Protein AF-A0A2W6SLE8-F1 (afdb_monomer)

Sequence (62 aa):
MKEPQFYDPAERAREKQRARDKDEADLRSGKVTRDELAARNGFFSSVAISQGRIKFPGSFDG

Radius of gyration: 21.11 Å; Cα contacts (8 Å, |Δi|>4): 11; chains: 1; bounding box: 29×46×64 Å

Foldseek 3Di:
DDDPPPDDVVVVVVVVVVVVVVVVVCCVVVVADPVRVCCCVDPCVVPPPDDDDDDDDDDPPD

pLDDT: mean 79.67, std 12.86, range [46.41, 94.06]

Solvent-accessible surface area (backbone atoms only — not comparable to full-atom values): 4150 Å² total; per-residue (Å²): 133,84,75,82,78,77,85,50,69,68,59,52,51,52,53,54,49,54,51,50,56,49,52,52,50,33,45,73,70,62,78,39,52,73,66,59,50,48,49,65,70,36,94,58,49,87,52,86,77,70,93,76,80,89,75,76,80,73,82,86,87,125

Mean predicted aligned error: 11.85 Å

Structure (mmCIF, N/CA/C/O backbone):
data_AF-A0A2W6SLE8-F1
#
_entry.id   AF-A0A2W6SLE8-F1
#
loop_
_atom_site.group_PDB
_atom_site.id
_atom_site.type_symbol
_atom_site.label_atom_id
_atom_site.label_alt_id
_atom_site.label_comp_id
_atom_site.label_asym_id
_atom_site.label_entity_id
_atom_site.label_seq_id
_atom_site.pdbx_PDB_ins_code
_atom_site.Cartn_x
_atom_site.Cartn_y
_atom_site.Cartn_z
_atom_site.occupancy
_atom_site.B_iso_or_equiv
_atom_site.auth_seq_id
_atom_site.auth_comp_id
_atom_site.auth_asym_id
_atom_site.auth_atom_id
_atom_site.pdbx_PDB_model_num
ATOM 1 N N . MET A 1 1 ? -13.985 -14.322 -27.246 1.00 46.41 1 MET A N 1
ATOM 2 C CA . MET A 1 1 ? -13.072 -15.078 -26.361 1.00 46.41 1 MET A CA 1
ATOM 3 C C . MET A 1 1 ? -11.978 -14.108 -25.937 1.00 46.41 1 MET A C 1
ATOM 5 O O . MET A 1 1 ? -11.439 -13.460 -26.821 1.00 46.41 1 MET A O 1
ATOM 9 N N . LYS A 1 2 ? -11.737 -13.890 -24.635 1.00 56.53 2 LYS A N 1
ATOM 10 C CA . LYS A 1 2 ? -10.614 -13.045 -24.183 1.00 56.53 2 LYS A CA 1
ATOM 11 C C . LYS A 1 2 ? -9.346 -13.891 -24.270 1.00 56.53 2 LYS A C 1
ATOM 13 O O . LYS A 1 2 ? -9.314 -14.964 -23.675 1.00 56.53 2 LYS A O 1
ATOM 18 N N . GLU A 1 3 ? -8.365 -13.439 -25.040 1.00 56.94 3 GLU A N 1
ATOM 19 C CA . GLU A 1 3 ? -7.046 -14.073 -25.105 1.00 56.94 3 GLU A CA 1
ATOM 20 C C . GLU A 1 3 ? -6.420 -14.144 -23.699 1.00 56.94 3 GLU A C 1
ATOM 22 O O . GLU A 1 3 ? -6.687 -13.264 -22.868 1.00 56.94 3 GLU A O 1
ATOM 27 N N . PRO A 1 4 ? -5.625 -15.184 -23.389 1.00 61.34 4 PRO A N 1
ATOM 28 C CA . PRO A 1 4 ? -4.905 -15.237 -22.128 1.00 61.34 4 PRO A CA 1
ATOM 29 C C . PRO A 1 4 ? -3.902 -14.082 -22.110 1.00 61.34 4 PRO A C 1
ATOM 31 O O . PRO A 1 4 ? -2.947 -14.072 -22.880 1.00 61.34 4 PRO A O 1
ATOM 34 N N . GLN A 1 5 ? -4.138 -13.095 -21.242 1.00 71.94 5 GLN A N 1
ATOM 35 C CA . GLN A 1 5 ? -3.159 -12.051 -20.949 1.00 71.94 5 GLN A CA 1
ATOM 36 C C . GLN A 1 5 ? -1.879 -12.750 -20.486 1.00 71.94 5 GLN A C 1
ATOM 38 O O . GLN A 1 5 ? -1.847 -13.324 -19.394 1.00 71.94 5 GLN A O 1
ATOM 43 N N . PHE A 1 6 ? -0.854 -12.767 -21.337 1.00 75.06 6 PHE A N 1
ATOM 44 C CA . PHE A 1 6 ? 0.437 -13.332 -20.981 1.00 75.06 6 PHE A CA 1
ATOM 45 C C . PHE A 1 6 ? 0.972 -12.560 -19.779 1.00 75.06 6 PHE A C 1
ATOM 47 O O . PHE A 1 6 ? 1.075 -11.336 -19.798 1.00 75.06 6 PHE A O 1
ATOM 54 N N . TYR A 1 7 ? 1.256 -13.285 -18.701 1.00 79.62 7 TYR A N 1
ATOM 55 C CA . TYR A 1 7 ? 1.827 -12.689 -17.507 1.00 79.62 7 TYR A CA 1
ATOM 56 C C . TYR A 1 7 ? 3.257 -12.245 -17.817 1.00 79.62 7 TYR A C 1
ATOM 58 O O . TYR A 1 7 ? 4.136 -13.090 -17.975 1.00 79.62 7 TYR A O 1
ATOM 66 N N . ASP A 1 8 ? 3.482 -10.932 -17.894 1.00 86.62 8 ASP A N 1
ATOM 67 C CA . ASP A 1 8 ? 4.817 -10.345 -17.978 1.00 86.62 8 ASP A CA 1
ATOM 68 C C . ASP A 1 8 ? 5.304 -9.951 -16.565 1.00 86.62 8 ASP A C 1
ATOM 70 O O . ASP A 1 8 ? 4.787 -9.004 -15.952 1.00 86.62 8 ASP A O 1
ATOM 74 N N . PRO A 1 9 ? 6.317 -10.648 -16.014 1.00 88.19 9 PRO A N 1
ATOM 75 C CA . PRO A 1 9 ? 6.904 -10.300 -14.725 1.00 88.19 9 PRO A CA 1
ATOM 76 C C . PRO A 1 9 ? 7.470 -8.873 -14.673 1.00 88.19 9 PRO A C 1
ATOM 78 O O . PRO A 1 9 ? 7.441 -8.248 -13.609 1.00 88.19 9 PRO A O 1
ATOM 81 N N . ALA A 1 10 ? 7.980 -8.345 -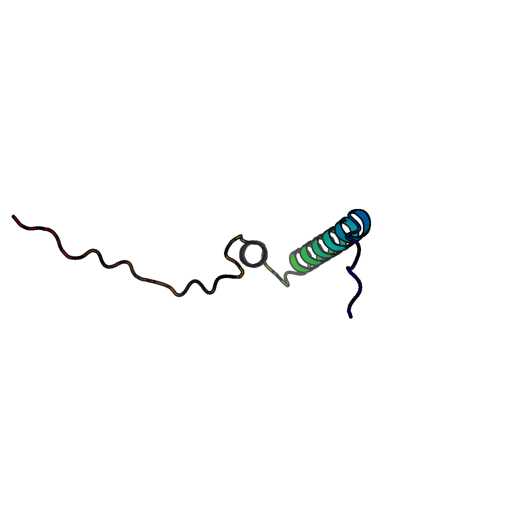15.790 1.00 90.06 10 ALA A N 1
ATOM 82 C CA . ALA A 1 10 ? 8.547 -7.004 -15.863 1.00 90.06 10 ALA A CA 1
ATOM 83 C C . ALA A 1 10 ? 7.456 -5.933 -15.756 1.00 90.06 10 ALA A C 1
ATOM 85 O O . ALA A 1 10 ? 7.620 -4.955 -15.018 1.00 90.06 10 ALA A O 1
ATOM 86 N N . GLU A 1 11 ? 6.316 -6.128 -16.420 1.00 86.88 11 GLU A N 1
ATOM 87 C CA . GLU A 1 11 ? 5.158 -5.246 -16.250 1.00 86.88 11 GLU A CA 1
ATOM 88 C C . GLU A 1 11 ? 4.619 -5.302 -14.823 1.00 86.88 11 GLU A C 1
ATOM 90 O O . GLU A 1 11 ? 4.386 -4.256 -14.209 1.00 86.88 11 GLU A O 1
ATOM 95 N N . ARG A 1 12 ? 4.528 -6.502 -14.239 1.00 87.62 12 ARG A N 1
ATOM 96 C CA . ARG A 1 12 ? 4.089 -6.667 -12.849 1.00 87.62 12 ARG A CA 1
ATOM 97 C C . ARG A 1 12 ? 5.020 -5.968 -11.856 1.00 87.62 12 ARG A C 1
ATOM 99 O O . ARG A 1 12 ? 4.553 -5.395 -10.869 1.00 87.62 12 ARG A O 1
ATOM 106 N N . ALA A 1 13 ? 6.329 -5.998 -12.098 1.00 91.00 13 ALA A N 1
ATOM 107 C CA . ALA A 1 13 ? 7.307 -5.291 -11.276 1.00 91.00 13 ALA A CA 1
ATOM 108 C C . ALA A 1 13 ? 7.123 -3.768 -11.363 1.00 91.00 13 ALA A C 1
ATOM 110 O O . ALA A 1 13 ? 7.110 -3.096 -10.330 1.00 91.00 13 ALA A O 1
ATOM 111 N N . ARG A 1 14 ? 6.910 -3.228 -12.571 1.00 91.81 14 ARG A N 1
ATOM 112 C CA . ARG A 1 14 ? 6.633 -1.796 -12.783 1.00 91.81 14 ARG A CA 1
ATOM 113 C C . ARG A 1 14 ? 5.350 -1.360 -12.083 1.00 91.81 14 ARG A C 1
ATOM 115 O O . ARG A 1 14 ? 5.332 -0.316 -11.439 1.00 91.81 14 ARG A O 1
ATOM 122 N N . GLU A 1 15 ? 4.292 -2.158 -12.179 1.00 89.81 15 GLU A N 1
ATOM 123 C CA . GLU A 1 15 ? 3.015 -1.892 -11.512 1.00 89.81 15 GLU A CA 1
ATOM 124 C C . GLU A 1 15 ? 3.177 -1.848 -9.986 1.00 89.81 15 GLU A C 1
ATOM 126 O O . GLU A 1 15 ? 2.747 -0.892 -9.341 1.00 89.81 15 GLU A O 1
ATOM 131 N N . LYS A 1 16 ? 3.878 -2.836 -9.412 1.00 90.81 16 LYS A N 1
ATOM 132 C CA . LYS A 1 16 ? 4.187 -2.853 -7.977 1.00 90.81 16 LYS A CA 1
ATOM 133 C C . LYS A 1 16 ? 5.027 -1.656 -7.548 1.00 90.81 16 LYS A C 1
ATOM 135 O O . LYS A 1 16 ? 4.793 -1.127 -6.466 1.00 90.81 16 LYS A O 1
ATOM 140 N N . GLN A 1 17 ? 5.994 -1.235 -8.362 1.00 92.88 17 GLN A N 1
ATOM 141 C CA . GLN A 1 17 ? 6.813 -0.074 -8.025 1.00 92.88 17 GLN A CA 1
ATOM 142 C C . GLN A 1 17 ? 5.972 1.204 -7.984 1.00 92.88 17 GLN A C 1
ATOM 144 O O . GLN A 1 17 ? 6.013 1.914 -6.987 1.00 92.88 17 GLN A O 1
ATOM 149 N N . ARG A 1 18 ? 5.109 1.429 -8.983 1.00 93.06 18 ARG A N 1
ATOM 150 C CA . ARG A 1 18 ? 4.184 2.578 -8.985 1.00 93.06 18 ARG A CA 1
ATOM 151 C C . ARG A 1 18 ? 3.266 2.597 -7.763 1.00 93.06 18 ARG A C 1
ATOM 153 O O . ARG A 1 18 ? 2.967 3.669 -7.246 1.00 93.06 18 ARG A O 1
ATOM 160 N N . ALA A 1 19 ? 2.806 1.429 -7.310 1.00 90.38 19 ALA A N 1
ATOM 161 C CA . ALA A 1 19 ? 1.992 1.329 -6.101 1.00 90.38 19 ALA A CA 1
ATOM 162 C C . ALA A 1 19 ? 2.776 1.774 -4.854 1.00 90.38 19 ALA A C 1
ATOM 164 O O . ALA A 1 19 ? 2.266 2.567 -4.071 1.00 90.38 19 ALA A O 1
ATOM 165 N N . ARG A 1 20 ? 4.039 1.345 -4.718 1.00 91.69 20 ARG A N 1
ATOM 166 C CA . ARG A 1 20 ? 4.916 1.762 -3.610 1.00 91.69 20 ARG A CA 1
ATOM 167 C C . ARG A 1 20 ? 5.189 3.263 -3.615 1.00 91.69 20 ARG A C 1
ATOM 169 O O . ARG A 1 20 ? 5.102 3.885 -2.564 1.00 91.69 20 ARG A O 1
ATOM 176 N N . ASP A 1 21 ? 5.472 3.837 -4.783 1.00 94.06 21 ASP A N 1
ATOM 177 C CA . ASP A 1 21 ? 5.745 5.273 -4.914 1.00 94.06 21 ASP A CA 1
ATOM 178 C C . ASP A 1 21 ? 4.512 6.105 -4.506 1.00 94.06 21 ASP A C 1
ATOM 180 O O . ASP A 1 21 ? 4.625 7.150 -3.862 1.00 94.06 21 ASP A O 1
ATOM 184 N N . LYS A 1 22 ? 3.309 5.618 -4.841 1.00 91.75 22 LYS A N 1
ATOM 185 C CA . LYS A 1 22 ? 2.047 6.233 -4.422 1.00 91.75 22 LYS A CA 1
ATOM 186 C C . LYS A 1 22 ? 1.834 6.127 -2.913 1.00 91.75 22 LYS A C 1
ATOM 188 O O . LYS A 1 22 ? 1.509 7.134 -2.289 1.00 91.75 22 LYS A O 1
ATOM 193 N N . ASP A 1 23 ? 2.034 4.945 -2.338 1.00 91.44 23 ASP A N 1
ATOM 194 C CA . ASP A 1 23 ? 1.904 4.730 -0.895 1.00 91.44 23 ASP A CA 1
ATOM 195 C C . ASP A 1 23 ? 2.875 5.631 -0.114 1.00 91.44 23 ASP A C 1
ATOM 197 O O . ASP A 1 23 ? 2.498 6.235 0.890 1.00 91.44 23 ASP A O 1
ATOM 201 N N . GLU A 1 24 ? 4.109 5.798 -0.600 1.00 92.62 24 GLU A N 1
ATOM 202 C CA . GLU A 1 24 ? 5.090 6.713 -0.012 1.00 92.62 24 GLU A CA 1
ATOM 203 C C . GLU A 1 24 ? 4.642 8.181 -0.097 1.00 92.62 24 GLU A C 1
ATOM 205 O O . GLU A 1 24 ? 4.747 8.923 0.885 1.00 92.62 24 GLU A O 1
ATOM 210 N N . ALA A 1 25 ? 4.092 8.607 -1.237 1.00 93.00 25 ALA A N 1
ATOM 211 C CA . ALA A 1 25 ? 3.546 9.953 -1.393 1.00 93.00 25 ALA A CA 1
ATOM 212 C C . ALA A 1 25 ? 2.335 10.201 -0.472 1.00 93.00 25 ALA A C 1
ATOM 214 O O . ALA A 1 25 ? 2.206 11.285 0.110 1.00 93.00 25 ALA A O 1
ATOM 215 N N . ASP A 1 26 ? 1.464 9.207 -0.299 1.00 91.62 26 ASP A N 1
ATOM 216 C CA . ASP A 1 26 ? 0.294 9.287 0.579 1.00 91.62 26 ASP A CA 1
ATOM 217 C C . ASP A 1 26 ? 0.702 9.317 2.0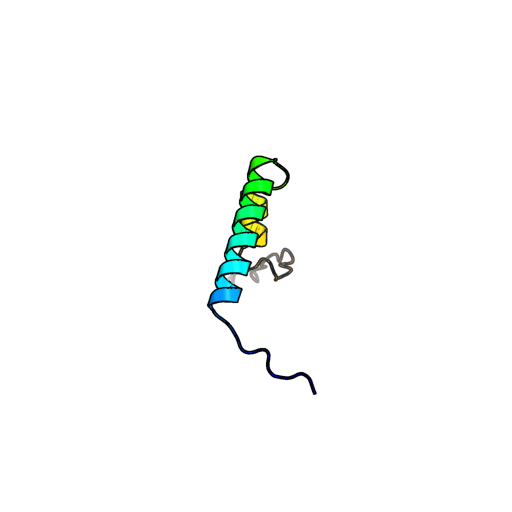64 1.00 91.62 26 ASP A C 1
ATOM 219 O O . ASP A 1 26 ? 0.142 10.106 2.830 1.00 91.62 26 ASP A O 1
ATOM 223 N N . LEU A 1 27 ? 1.742 8.567 2.454 1.00 92.62 27 LEU A N 1
ATOM 224 C CA . LEU A 1 27 ? 2.354 8.649 3.786 1.00 92.62 27 LEU A CA 1
ATOM 225 C C . LEU A 1 27 ? 2.982 10.027 4.036 1.00 92.62 27 LEU A C 1
ATOM 227 O O . LEU A 1 27 ? 2.752 10.640 5.077 1.00 92.62 27 LEU A O 1
ATOM 231 N N . ARG A 1 28 ? 3.768 10.540 3.080 1.00 93.19 28 ARG A N 1
ATOM 232 C CA . ARG A 1 28 ? 4.465 11.829 3.215 1.00 93.19 28 ARG A CA 1
ATOM 233 C C . ARG A 1 28 ? 3.502 13.012 3.254 1.00 93.19 28 ARG A C 1
ATOM 235 O O . ARG A 1 28 ? 3.768 13.991 3.943 1.00 93.19 28 ARG A O 1
ATOM 242 N N . SER A 1 29 ? 2.400 12.928 2.513 1.00 93.31 29 SER A N 1
ATOM 243 C CA . SER A 1 29 ? 1.348 13.949 2.519 1.00 93.31 29 SER A CA 1
ATOM 244 C C . SER A 1 29 ? 0.386 13.829 3.705 1.00 93.31 29 SER A C 1
ATOM 246 O O . SER A 1 29 ? -0.477 14.689 3.860 1.00 93.31 29 SER A O 1
ATOM 248 N N . GLY A 1 30 ? 0.517 12.790 4.538 1.00 89.75 30 GLY A N 1
ATOM 249 C CA . GLY A 1 30 ? -0.365 12.549 5.681 1.00 89.75 30 GLY A CA 1
ATOM 250 C C . GLY A 1 30 ? -1.781 12.116 5.297 1.00 89.75 30 GLY A C 1
ATOM 251 O O . GLY A 1 30 ? -2.658 12.087 6.154 1.00 89.75 30 GLY A O 1
ATOM 252 N N . LYS A 1 31 ? -2.023 11.776 4.024 1.00 90.19 31 LYS A N 1
ATOM 253 C CA . LYS A 1 31 ? -3.323 11.282 3.540 1.00 90.19 31 LYS A CA 1
ATOM 254 C C . LYS A 1 31 ? -3.674 9.910 4.101 1.00 90.19 31 LYS A C 1
ATOM 256 O O . LYS A 1 31 ? -4.849 9.562 4.170 1.00 90.19 31 LYS A O 1
ATOM 261 N N . VAL A 1 32 ? -2.655 9.116 4.414 1.00 90.44 32 VAL A N 1
ATOM 262 C CA . VAL A 1 32 ? -2.781 7.776 4.979 1.00 90.44 32 VAL A CA 1
ATOM 263 C C . VAL A 1 32 ? -1.723 7.638 6.063 1.00 90.44 32 VAL A C 1
ATOM 265 O O . VAL A 1 32 ? -0.572 8.031 5.878 1.00 90.44 32 VAL A O 1
ATOM 268 N N . THR A 1 33 ? -2.105 7.084 7.203 1.00 90.06 33 THR A N 1
ATOM 269 C CA . THR A 1 33 ? -1.178 6.734 8.281 1.00 90.06 33 THR A CA 1
ATOM 270 C C . THR A 1 33 ? -0.522 5.378 8.022 1.00 90.06 33 THR A C 1
ATOM 272 O O . THR A 1 33 ? -1.005 4.557 7.241 1.00 90.06 33 THR A O 1
ATOM 275 N N . ARG A 1 34 ? 0.592 5.096 8.708 1.00 87.38 34 ARG A N 1
ATOM 276 C CA . ARG A 1 34 ? 1.251 3.783 8.600 1.00 87.38 34 ARG A CA 1
ATOM 277 C C . ARG A 1 34 ? 0.329 2.631 9.003 1.00 87.38 34 ARG A C 1
ATOM 279 O O . ARG A 1 34 ? 0.356 1.599 8.338 1.00 87.38 34 ARG A O 1
ATOM 286 N N . ASP A 1 35 ? -0.497 2.824 10.027 1.00 85.06 35 ASP A N 1
ATOM 287 C CA . ASP A 1 35 ? -1.416 1.794 10.519 1.00 85.06 35 ASP A CA 1
ATOM 288 C C . ASP A 1 35 ? -2.543 1.519 9.520 1.00 85.06 35 ASP A C 1
ATOM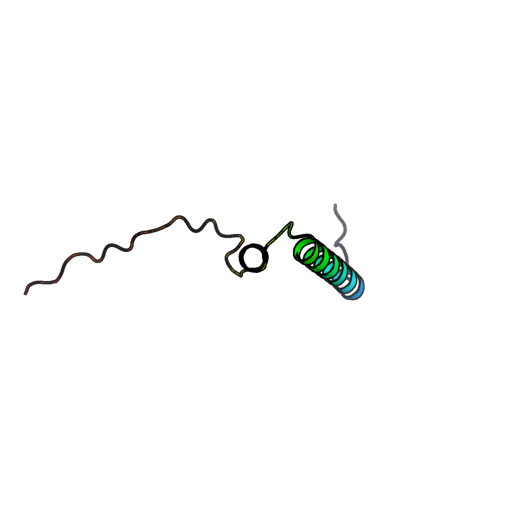 290 O O . ASP A 1 35 ? -2.864 0.364 9.249 1.00 85.06 35 ASP A O 1
ATOM 294 N N . GLU A 1 36 ? -3.092 2.558 8.888 1.00 85.62 36 GLU A N 1
ATOM 295 C CA . GLU A 1 36 ? -4.087 2.401 7.823 1.00 85.62 36 GLU A CA 1
ATOM 296 C C . GLU A 1 36 ? -3.501 1.713 6.589 1.00 85.62 36 GLU A C 1
ATOM 298 O O . GLU A 1 36 ? -4.153 0.858 5.984 1.00 85.62 36 GLU A O 1
ATOM 303 N N . LEU A 1 37 ? -2.264 2.051 6.214 1.00 87.69 37 LEU A N 1
ATOM 304 C CA . LEU A 1 37 ? -1.584 1.393 5.103 1.00 87.69 37 LEU A CA 1
ATOM 305 C C . LEU A 1 37 ? -1.304 -0.086 5.418 1.00 87.69 37 LEU A C 1
ATOM 307 O O . LEU A 1 37 ? -1.530 -0.953 4.574 1.00 87.69 37 LEU A O 1
ATOM 311 N N . ALA A 1 38 ? -0.871 -0.390 6.643 1.00 85.00 38 ALA A N 1
ATOM 312 C CA . ALA A 1 38 ? -0.678 -1.759 7.109 1.00 85.00 38 ALA A CA 1
ATOM 313 C C . ALA A 1 38 ? -1.999 -2.543 7.140 1.00 85.00 38 ALA A C 1
ATOM 315 O O . ALA A 1 38 ? -2.033 -3.693 6.706 1.00 85.00 38 ALA A O 1
ATOM 316 N N . ALA A 1 39 ? -3.099 -1.920 7.573 1.00 84.19 39 ALA A N 1
ATOM 317 C CA . ALA A 1 39 ? -4.424 -2.533 7.573 1.00 84.19 39 ALA A CA 1
ATOM 318 C C . ALA A 1 39 ? -4.905 -2.873 6.152 1.00 84.19 39 ALA A C 1
ATOM 320 O O . ALA A 1 39 ? -5.455 -3.951 5.934 1.00 84.19 39 ALA A O 1
ATOM 321 N N . ARG A 1 40 ? -4.647 -1.998 5.169 1.00 84.62 40 ARG A N 1
ATOM 322 C CA . ARG A 1 40 ? -4.979 -2.232 3.749 1.00 84.62 40 ARG A CA 1
ATOM 323 C C . ARG A 1 40 ? -4.123 -3.316 3.098 1.00 84.62 40 ARG A C 1
ATOM 325 O O . ARG A 1 40 ? -4.623 -4.052 2.258 1.00 84.62 40 ARG A O 1
ATOM 332 N N . ASN A 1 41 ? -2.854 -3.417 3.484 1.00 84.81 41 ASN A N 1
ATOM 333 C CA . ASN A 1 41 ? -1.917 -4.403 2.937 1.00 84.81 41 ASN A CA 1
ATOM 334 C C . ASN A 1 41 ? -1.908 -5.730 3.713 1.00 84.81 41 ASN A C 1
ATOM 336 O O . ASN A 1 41 ? -1.260 -6.691 3.294 1.00 84.81 41 ASN A O 1
ATOM 340 N N . GLY A 1 42 ? -2.603 -5.792 4.848 1.00 82.62 42 GLY A N 1
ATOM 341 C CA . GLY A 1 42 ? -2.661 -6.970 5.699 1.00 82.62 42 GLY A CA 1
A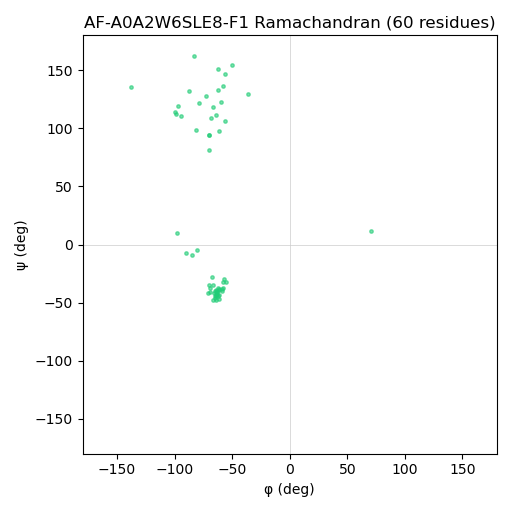TOM 342 C C . GLY A 1 42 ? -3.288 -8.171 4.995 1.00 82.62 42 GLY A C 1
ATOM 343 O O . GLY A 1 42 ? -4.166 -8.033 4.144 1.00 82.62 42 GLY A O 1
ATOM 344 N N . PHE A 1 43 ? -2.874 -9.371 5.402 1.00 78.56 43 PHE A N 1
ATOM 345 C CA . PHE A 1 43 ? -3.370 -10.641 4.857 1.00 78.56 43 PHE A CA 1
ATOM 346 C C . PHE A 1 43 ? -4.902 -10.779 4.936 1.00 78.56 43 PHE A C 1
ATOM 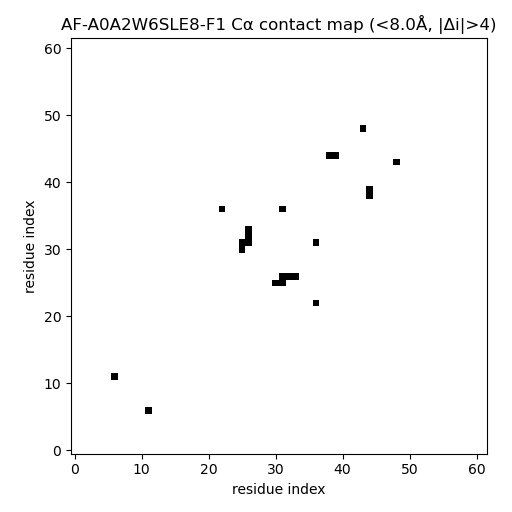348 O O . PHE A 1 43 ? -5.521 -11.362 4.053 1.00 78.56 43 PHE A O 1
ATOM 355 N N . PHE A 1 44 ? -5.517 -10.194 5.967 1.00 78.44 44 PHE A N 1
ATOM 356 C CA . PHE A 1 44 ? -6.965 -10.211 6.186 1.00 78.44 44 PHE A CA 1
ATOM 357 C C . PHE A 1 44 ? -7.686 -8.943 5.708 1.00 78.44 44 PHE A C 1
ATOM 359 O O . PHE A 1 44 ? -8.864 -8.777 6.001 1.00 78.44 44 PHE A O 1
ATOM 366 N N . SER A 1 45 ? -7.017 -8.050 4.974 1.00 77.62 45 SER A N 1
ATOM 367 C CA . SER A 1 45 ? -7.605 -6.790 4.484 1.00 77.62 45 SER A CA 1
ATOM 368 C C . SER A 1 45 ? -8.860 -6.985 3.624 1.00 77.62 45 SER A C 1
ATOM 370 O O . SER A 1 45 ? -9.749 -6.138 3.623 1.00 77.62 45 SER A O 1
ATOM 372 N N . SER A 1 46 ? -8.952 -8.111 2.912 1.00 74.88 46 SER A N 1
ATOM 373 C CA . SER A 1 46 ? -10.102 -8.485 2.081 1.00 74.88 46 SER A CA 1
ATOM 374 C C . SER A 1 46 ? -11.223 -9.188 2.850 1.00 74.88 46 SER A C 1
ATOM 376 O O . SER A 1 46 ? -12.301 -9.407 2.298 1.00 74.88 46 SER A O 1
ATOM 378 N N . VAL A 1 47 ? -10.988 -9.560 4.110 1.00 73.06 47 VAL A N 1
ATOM 379 C CA . VAL A 1 47 ? -11.958 -10.272 4.938 1.00 73.06 47 VAL A CA 1
ATOM 380 C C . VAL A 1 47 ? -12.686 -9.255 5.802 1.00 73.06 47 VAL A C 1
ATOM 382 O O . VAL A 1 47 ? -12.088 -8.589 6.645 1.00 73.06 47 VAL A O 1
AT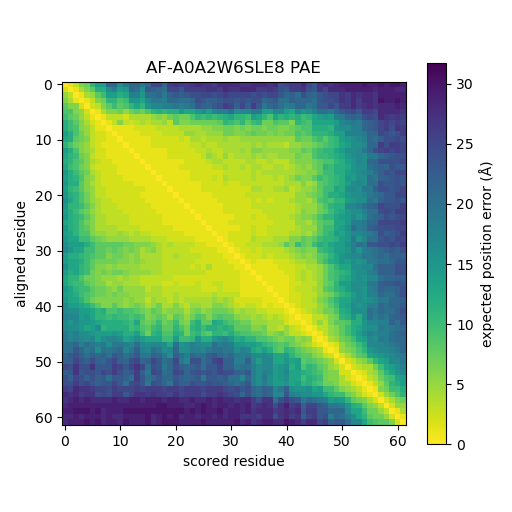OM 385 N N . ALA A 1 48 ? -14.004 -9.168 5.637 1.00 64.88 48 ALA A N 1
ATOM 386 C CA . ALA A 1 48 ? -14.859 -8.454 6.574 1.00 64.88 48 ALA A CA 1
ATOM 387 C C . ALA A 1 48 ? -14.919 -9.245 7.892 1.00 64.88 48 ALA A C 1
ATOM 389 O O . ALA A 1 48 ? -15.844 -10.023 8.124 1.00 64.88 48 ALA A O 1
ATOM 390 N N . ILE A 1 49 ? -13.899 -9.097 8.741 1.00 65.56 49 ILE A N 1
ATOM 391 C CA . ILE A 1 49 ? -13.892 -9.696 10.075 1.00 65.56 49 ILE A CA 1
ATOM 392 C C . ILE A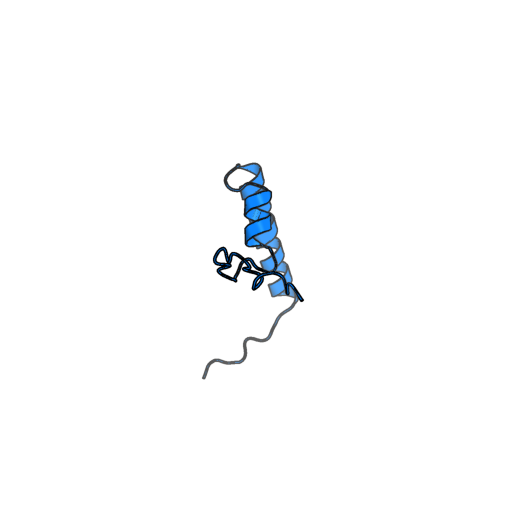 1 49 ? -14.926 -8.939 10.912 1.00 65.56 49 ILE A C 1
ATOM 394 O O . ILE A 1 49 ? -14.646 -7.895 11.500 1.00 65.56 49 ILE A O 1
ATOM 398 N N . SER A 1 50 ? -16.149 -9.464 10.958 1.00 70.00 50 SER A N 1
ATOM 399 C CA . SER A 1 50 ? -17.136 -9.051 11.950 1.00 70.00 50 SER A CA 1
ATOM 400 C C . SER A 1 50 ? -16.600 -9.400 13.336 1.00 70.00 50 SER A C 1
ATOM 402 O O . SER A 1 50 ? -16.141 -10.526 13.541 1.00 70.00 50 SER A O 1
ATOM 404 N N . GLN A 1 51 ? -16.664 -8.465 14.286 1.00 65.25 51 GLN A N 1
ATOM 405 C CA . GLN A 1 51 ? -16.239 -8.715 15.663 1.00 65.25 51 GLN A CA 1
ATOM 406 C C . GLN A 1 51 ? -17.087 -9.830 16.291 1.00 65.25 51 GLN A C 1
ATOM 408 O O . GLN A 1 51 ? -18.204 -9.611 16.753 1.00 65.25 51 GLN A O 1
ATOM 413 N N . GLY A 1 52 ? -16.555 -11.051 16.274 1.00 65.62 52 GLY A N 1
ATOM 414 C CA . GLY A 1 52 ? -17.143 -12.212 16.922 1.00 65.62 52 GLY A CA 1
ATOM 415 C C . GLY A 1 52 ? -16.669 -12.302 18.366 1.00 65.62 52 GLY A C 1
ATOM 416 O O . GLY A 1 52 ? -15.476 -12.210 18.646 1.00 65.62 52 GLY A O 1
ATOM 417 N N . ARG A 1 53 ? -17.601 -12.500 19.299 1.00 67.56 53 ARG A N 1
ATOM 418 C CA . ARG A 1 53 ? -17.286 -12.758 20.706 1.00 67.56 53 ARG A CA 1
ATOM 419 C C . ARG A 1 53 ? -17.360 -14.264 20.941 1.00 67.56 53 ARG A C 1
ATOM 421 O O . ARG A 1 53 ? -18.440 -14.842 20.851 1.00 67.56 53 ARG A O 1
ATOM 428 N N . ILE A 1 54 ? -16.219 -14.896 21.213 1.00 72.06 54 ILE A N 1
ATOM 429 C CA . ILE A 1 54 ? -16.159 -16.327 21.535 1.00 72.06 54 ILE A CA 1
ATOM 430 C C . ILE A 1 54 ? -16.871 -16.533 22.878 1.00 72.06 54 ILE A C 1
ATOM 432 O O . ILE A 1 54 ? -16.468 -15.961 23.890 1.00 72.06 54 ILE A O 1
ATOM 436 N N . LYS A 1 55 ? -17.953 -17.319 22.883 1.00 75.75 55 LYS A N 1
ATOM 437 C CA . LYS A 1 55 ? -18.590 -17.811 24.109 1.00 75.75 55 LYS A CA 1
ATOM 438 C C . LYS A 1 55 ? -18.119 -19.240 24.328 1.00 75.75 55 LYS A C 1
AT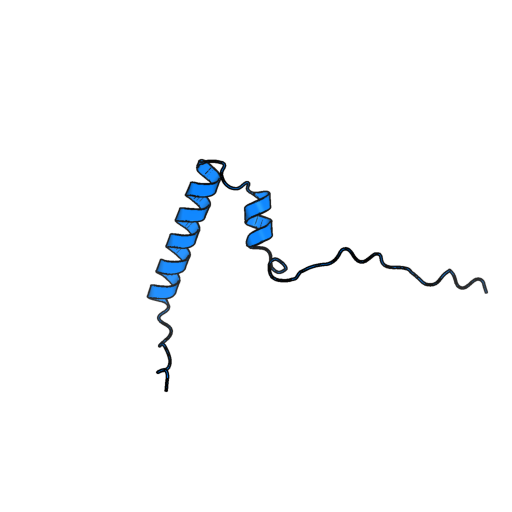OM 440 O O . LYS A 1 55 ? -18.446 -20.115 23.532 1.00 75.75 55 LYS A O 1
ATOM 445 N N . PHE A 1 56 ? -17.362 -19.468 25.392 1.00 74.75 56 PHE A N 1
ATOM 446 C CA . PHE A 1 56 ? -17.141 -20.824 25.875 1.00 74.75 56 PHE A CA 1
ATOM 447 C C . PHE A 1 56 ? -18.446 -21.296 26.536 1.00 74.75 56 PHE A C 1
ATOM 449 O O . PHE A 1 56 ? -18.987 -20.549 27.359 1.00 74.75 56 PHE A O 1
ATOM 456 N N . PRO A 1 57 ? -19.006 -22.465 26.166 1.00 67.12 57 PRO A N 1
ATOM 457 C CA . PRO A 1 57 ? -20.044 -23.078 26.983 1.00 67.12 57 PRO A CA 1
ATOM 458 C C . PRO A 1 57 ? -19.461 -23.303 28.383 1.00 67.12 57 PRO A C 1
ATOM 460 O O . PRO A 1 57 ? -18.290 -23.657 28.512 1.00 67.12 57 PRO A O 1
ATOM 463 N N . GLY A 1 58 ? -20.259 -22.975 29.400 1.00 66.31 58 GLY A N 1
ATOM 464 C CA . GLY A 1 58 ? -19.847 -22.903 30.798 1.00 66.31 58 GLY A CA 1
ATOM 465 C C . GLY A 1 58 ? -19.105 -24.143 31.291 1.00 66.31 58 GLY A C 1
ATOM 466 O O . GLY A 1 58 ? -19.262 -25.237 30.750 1.00 66.31 58 GLY A O 1
ATOM 467 N N . SER A 1 59 ? -18.286 -23.910 32.315 1.00 58.88 59 SER A N 1
ATOM 468 C CA . SER A 1 59 ? -17.565 -24.907 33.097 1.00 58.88 59 SER A CA 1
ATOM 469 C C . SER A 1 59 ? -18.380 -26.183 33.292 1.00 58.88 59 SER A C 1
ATOM 471 O O . SER A 1 59 ? -19.544 -26.157 33.688 1.00 58.88 59 SER A O 1
ATOM 473 N N . PHE A 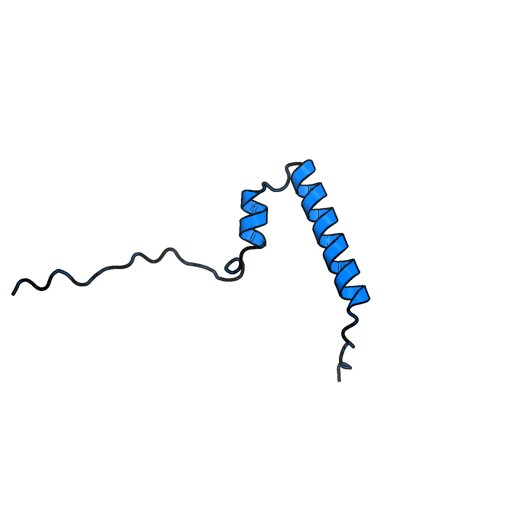1 60 ? -17.739 -27.308 32.990 1.00 58.38 60 PHE A N 1
ATOM 474 C CA . PHE A 1 60 ? -18.191 -28.609 33.444 1.00 58.38 60 PHE A CA 1
ATOM 475 C C . PHE A 1 60 ? -17.948 -28.654 34.955 1.00 58.38 60 PHE A C 1
ATOM 477 O O . PHE A 1 60 ? -16.832 -28.919 35.396 1.00 58.38 60 PHE A O 1
ATOM 484 N N . ASP A 1 61 ? -18.975 -28.312 35.728 1.00 56.47 61 ASP A N 1
ATOM 485 C CA . ASP A 1 61 ? -19.017 -28.592 37.157 1.00 56.47 61 ASP A CA 1
ATOM 486 C C . ASP A 1 61 ? -19.464 -30.052 37.305 1.00 56.47 61 ASP A C 1
ATOM 488 O O . ASP A 1 61 ? -20.648 -30.376 37.174 1.00 56.47 61 ASP A O 1
ATOM 492 N N . GLY A 1 62 ? -18.488 -30.937 37.505 1.00 48.56 62 GLY A N 1
ATOM 493 C CA . GLY A 1 62 ? -18.669 -32.354 37.804 1.00 48.56 62 GLY A CA 1
ATOM 494 C C . GLY A 1 62 ? -17.515 -32.860 38.646 1.00 48.56 62 GLY A C 1
ATOM 495 O O . GLY A 1 62 ? -16.367 -32.734 38.167 1.00 48.56 62 GLY A O 1
#

Secondary structure (DSSP, 8-state):
--------HHHHHHHHHHHHHHHHHHHHTTSS-HHHHHHHHSTTTTS--------PPP----